Protein AF-A0A382FHH9-F1 (afdb_monomer_lite)

Radius of gyration: 30.13 Å; chains: 1; bounding box: 67×31×92 Å

Structure (mmCIF, N/CA/C/O backbone):
data_AF-A0A382FHH9-F1
#
_entry.id   AF-A0A382FHH9-F1
#
loop_
_atom_site.group_PDB
_atom_site.id
_atom_site.type_symbol
_atom_site.label_atom_id
_atom_site.label_alt_id
_atom_site.label_comp_id
_atom_site.label_asym_id
_atom_site.label_entity_id
_atom_site.label_seq_id
_atom_site.pdbx_PDB_ins_code
_atom_site.Cartn_x
_atom_site.Cartn_y
_atom_site.Cartn_z
_atom_site.occupancy
_atom_site.B_iso_or_equiv
_atom_site.auth_seq_id
_atom_site.auth_comp_id
_atom_site.auth_asym_id
_atom_site.auth_atom_id
_atom_site.pdbx_PDB_model_num
ATOM 1 N N . MET A 1 1 ? -13.512 -1.246 7.925 1.00 71.75 1 MET A N 1
ATOM 2 C CA . MET A 1 1 ? -14.767 -0.790 8.565 1.00 71.75 1 MET A CA 1
ATOM 3 C C . MET A 1 1 ? -14.644 0.679 8.970 1.00 71.75 1 MET A C 1
ATOM 5 O O . MET A 1 1 ? -13.557 1.239 8.898 1.00 71.75 1 MET A O 1
ATOM 9 N N . THR A 1 2 ? -15.745 1.353 9.300 1.00 82.38 2 THR A N 1
ATOM 10 C CA . THR A 1 2 ? -15.721 2.743 9.801 1.00 82.38 2 THR A CA 1
ATOM 11 C C . THR A 1 2 ? -15.403 2.733 11.299 1.00 82.38 2 THR A C 1
ATOM 13 O O . THR A 1 2 ? -15.916 1.869 12.003 1.00 82.38 2 THR A O 1
ATOM 16 N N . ILE A 1 3 ? -14.580 3.675 11.784 1.00 87.88 3 ILE A N 1
ATOM 17 C CA . ILE A 1 3 ? -14.291 3.812 13.224 1.00 87.88 3 ILE A CA 1
ATOM 18 C C . ILE A 1 3 ? -15.602 4.090 13.964 1.00 87.88 3 ILE A C 1
ATOM 20 O O . ILE A 1 3 ? -16.347 4.992 13.576 1.00 87.88 3 ILE A O 1
ATOM 24 N N . GLN A 1 4 ? -15.860 3.342 15.033 1.00 94.69 4 GLN A N 1
ATOM 25 C CA . GLN A 1 4 ? -17.018 3.528 15.901 1.00 94.69 4 GLN A CA 1
ATOM 26 C C . GLN A 1 4 ? -16.626 4.365 17.120 1.00 94.69 4 GLN A C 1
ATOM 28 O O . GLN A 1 4 ? -15.702 4.020 17.855 1.00 94.69 4 GLN A O 1
ATOM 33 N N . THR A 1 5 ? -17.318 5.475 17.362 1.00 95.75 5 THR A N 1
ATOM 34 C CA . THR A 1 5 ? -17.096 6.290 18.561 1.00 95.75 5 THR A CA 1
ATOM 35 C C . THR A 1 5 ? -17.854 5.713 19.756 1.00 95.75 5 THR A C 1
ATOM 37 O O . THR A 1 5 ? -19.021 5.322 19.649 1.00 95.75 5 THR A O 1
ATOM 40 N N . ILE A 1 6 ? -17.182 5.674 20.908 1.00 97.12 6 ILE A N 1
ATOM 41 C CA . ILE A 1 6 ? -17.807 5.354 22.195 1.00 97.12 6 ILE A CA 1
ATOM 42 C C . ILE A 1 6 ? -18.528 6.613 22.673 1.00 97.12 6 ILE A C 1
ATOM 44 O O . ILE A 1 6 ? -17.903 7.665 22.825 1.00 97.12 6 ILE A O 1
ATOM 48 N N . ASN A 1 7 ? -19.837 6.518 22.883 1.00 97.00 7 ASN A N 1
ATOM 49 C CA . ASN A 1 7 ? -20.624 7.596 23.460 1.00 97.00 7 ASN A CA 1
ATOM 50 C C . ASN A 1 7 ? -20.481 7.559 24.987 1.00 97.00 7 ASN A C 1
ATOM 52 O O . ASN A 1 7 ? -20.914 6.605 25.629 1.00 97.00 7 ASN A O 1
ATOM 56 N N . ILE A 1 8 ? -19.893 8.606 25.563 1.00 96.31 8 ILE A N 1
ATOM 57 C CA . ILE A 1 8 ? -19.645 8.713 27.008 1.00 96.31 8 ILE A CA 1
ATOM 58 C C . ILE A 1 8 ? -20.760 9.446 27.774 1.00 96.31 8 ILE A C 1
ATOM 60 O O . ILE A 1 8 ? -20.628 9.650 28.978 1.00 96.31 8 ILE A O 1
ATOM 64 N N . GLY A 1 9 ? -21.845 9.828 27.094 1.00 96.25 9 GLY A N 1
ATOM 65 C CA . GLY A 1 9 ? -22.916 10.650 27.658 1.00 96.25 9 GLY A CA 1
ATOM 66 C C . GLY A 1 9 ? -22.572 12.142 27.691 1.00 96.25 9 GLY A C 1
ATOM 67 O O . GLY A 1 9 ? -21.505 12.569 27.240 1.00 96.25 9 GLY A O 1
ATOM 68 N N . GLN A 1 10 ? -23.494 12.948 28.217 1.00 95.31 10 GLN A N 1
ATOM 69 C CA . GLN A 1 10 ? -23.341 14.402 28.331 1.00 95.31 10 GLN A CA 1
ATOM 70 C C . GLN A 1 10 ? -22.647 14.795 29.638 1.00 95.31 10 GLN A C 1
ATOM 72 O O . GLN A 1 10 ? -21.864 15.746 29.665 1.00 95.31 10 GLN A O 1
ATOM 77 N N . ILE A 1 11 ? -22.935 14.067 30.717 1.00 93.81 11 ILE A N 1
ATOM 78 C CA . ILE A 1 11 ? -22.303 14.199 32.032 1.00 93.81 11 ILE A CA 1
ATOM 79 C C . ILE A 1 11 ? -22.098 12.817 32.665 1.00 93.81 11 ILE A C 1
ATOM 81 O O . ILE A 1 11 ? -22.644 11.807 32.224 1.00 93.81 11 ILE A O 1
ATOM 85 N N . ALA A 1 12 ? -21.321 12.768 33.747 1.00 93.19 12 ALA A N 1
ATOM 86 C CA . ALA A 1 12 ? -21.080 11.526 34.468 1.00 93.19 12 ALA A CA 1
ATOM 87 C C . ALA A 1 12 ? -22.391 10.890 34.972 1.00 93.19 12 ALA A C 1
ATOM 89 O O . ALA A 1 12 ? -23.183 11.542 35.653 1.00 93.19 12 ALA A O 1
ATOM 90 N N . ASN A 1 13 ? -22.557 9.592 34.702 1.00 89.44 13 ASN A N 1
ATOM 91 C CA . ASN A 1 13 ? -23.658 8.749 35.184 1.00 89.44 13 ASN A CA 1
ATOM 92 C C . ASN A 1 13 ? -25.071 9.184 34.737 1.00 89.44 13 ASN A C 1
ATOM 94 O O . ASN A 1 13 ? -26.040 8.886 35.432 1.00 89.44 13 ASN A O 1
ATOM 98 N N . ASP A 1 14 ? -25.214 9.861 33.592 1.00 94.25 14 ASP A N 1
ATOM 99 C CA . ASP A 1 14 ? -26.526 10.318 33.093 1.00 94.25 14 ASP A CA 1
ATOM 100 C C . ASP A 1 14 ? -27.353 9.259 32.344 1.00 94.25 14 ASP A C 1
ATOM 102 O O . ASP A 1 14 ? -28.508 9.507 32.004 1.00 94.25 14 ASP A O 1
ATOM 106 N N . GLY A 1 15 ? -26.783 8.079 32.083 1.00 92.25 15 GLY A N 1
ATOM 107 C CA . GLY A 1 15 ? -27.463 6.980 31.391 1.00 92.25 15 GLY A CA 1
ATOM 108 C C . GLY A 1 15 ? -27.717 7.214 29.897 1.00 92.25 15 GLY A C 1
ATOM 109 O O . GLY A 1 15 ? -28.413 6.415 29.279 1.00 92.25 15 GLY A O 1
ATOM 110 N N . THR A 1 16 ? -27.167 8.283 29.312 1.00 96.56 16 THR A N 1
ATOM 111 C CA . THR A 1 16 ? -27.303 8.608 27.878 1.00 96.56 16 THR A CA 1
ATOM 112 C C . THR A 1 16 ? -26.139 8.094 27.024 1.00 96.56 16 THR A C 1
ATOM 114 O O . THR A 1 16 ? -26.193 8.164 25.794 1.00 96.56 16 THR A O 1
ATOM 117 N N . GLY A 1 17 ? -25.082 7.598 27.673 1.00 96.81 17 GLY A N 1
ATOM 118 C CA . GLY A 1 17 ? -23.939 6.951 27.034 1.00 96.81 17 GLY A CA 1
ATOM 119 C C . GLY A 1 17 ? -24.224 5.517 26.590 1.00 96.81 17 GLY A C 1
ATOM 120 O O . GLY A 1 17 ? -25.296 4.962 26.834 1.00 96.81 17 GLY A O 1
ATOM 121 N N . ASP A 1 18 ? -23.233 4.907 25.946 1.00 97.62 18 ASP A N 1
ATOM 122 C CA . ASP A 1 18 ? -23.272 3.480 25.643 1.00 97.62 18 ASP A CA 1
ATOM 123 C C . ASP A 1 18 ? -23.260 2.663 26.941 1.00 97.62 18 ASP A C 1
ATOM 125 O O . ASP A 1 18 ? -22.535 2.979 27.891 1.00 97.62 18 ASP A O 1
ATOM 129 N N . ASP A 1 19 ? -24.016 1.565 26.966 1.00 96.06 19 ASP A N 1
ATOM 130 C CA . ASP A 1 19 ? -23.804 0.564 28.003 1.00 96.06 19 ASP A CA 1
ATOM 131 C C . ASP A 1 19 ? -22.406 -0.070 27.862 1.00 96.06 19 ASP A C 1
ATOM 133 O O . ASP A 1 19 ? -21.767 -0.019 26.805 1.00 96.06 19 ASP A O 1
ATOM 137 N N . LEU A 1 20 ? -21.912 -0.677 28.948 1.00 95.69 20 LEU A N 1
ATOM 138 C CA . LEU A 1 20 ? -20.570 -1.267 28.968 1.00 95.69 20 LEU A CA 1
ATOM 139 C C . LEU A 1 20 ? -20.375 -2.300 27.852 1.00 95.69 20 LEU A C 1
ATOM 141 O O . LEU A 1 20 ? -19.289 -2.385 27.286 1.00 95.69 20 LEU A O 1
ATOM 145 N N . ARG A 1 21 ? -21.408 -3.078 27.523 1.00 97.12 21 ARG A N 1
ATOM 146 C CA . ARG A 1 21 ? -21.306 -4.122 26.506 1.00 97.12 21 ARG A CA 1
ATOM 147 C C . ARG A 1 21 ? -21.144 -3.504 25.120 1.00 97.12 21 ARG A C 1
ATOM 149 O O . ARG A 1 21 ? -20.196 -3.852 24.429 1.00 97.12 21 ARG A O 1
ATOM 156 N N . ALA A 1 22 ? -21.992 -2.546 24.757 1.00 96.06 22 ALA A N 1
ATOM 157 C CA . ALA A 1 22 ? -21.911 -1.824 23.493 1.00 96.06 22 ALA A CA 1
ATOM 158 C C . ALA A 1 22 ? -20.585 -1.060 23.356 1.00 96.06 22 ALA A C 1
ATOM 160 O O . ALA A 1 22 ? -19.964 -1.082 22.295 1.00 96.06 22 ALA A O 1
ATOM 161 N N . ALA A 1 23 ? -20.115 -0.422 24.431 1.00 97.25 23 ALA A N 1
ATOM 162 C CA . ALA A 1 23 ? -18.832 0.272 24.437 1.00 97.25 23 ALA A CA 1
ATOM 163 C C . ALA A 1 23 ? -17.659 -0.688 24.168 1.00 97.25 23 ALA A C 1
ATOM 165 O O . ALA A 1 23 ? -16.805 -0.391 23.332 1.00 97.25 23 ALA A O 1
ATOM 166 N N . PHE A 1 24 ? -17.617 -1.850 24.830 1.00 97.81 24 PHE A N 1
ATOM 167 C CA . PHE A 1 24 ? -16.549 -2.830 24.610 1.00 97.81 24 PHE A CA 1
ATOM 168 C C . PHE A 1 24 ? -16.677 -3.582 23.278 1.00 97.81 24 PHE A C 1
ATOM 170 O O . PHE A 1 24 ? -15.649 -3.897 22.678 1.00 97.81 24 PHE A O 1
ATOM 177 N N . ASP A 1 25 ? -17.891 -3.790 22.764 1.00 97.44 25 ASP A N 1
ATOM 178 C CA . ASP A 1 25 ? -18.103 -4.299 21.405 1.00 97.44 25 ASP A CA 1
ATOM 179 C C . ASP A 1 25 ? -17.511 -3.318 20.374 1.00 97.44 25 ASP A C 1
ATOM 181 O O . ASP A 1 25 ? -16.706 -3.721 19.536 1.00 97.44 25 ASP A O 1
ATOM 185 N N . LYS A 1 26 ? -17.760 -2.005 20.516 1.00 97.44 26 LYS A N 1
ATOM 186 C CA . LYS A 1 26 ? -17.131 -0.959 19.682 1.00 97.44 26 LYS A CA 1
ATOM 187 C C . LYS A 1 26 ? -15.607 -0.937 19.801 1.00 97.44 26 LYS A C 1
ATOM 189 O O . LYS A 1 26 ? -14.916 -0.717 18.808 1.00 97.44 26 LYS A O 1
ATOM 194 N N . VAL A 1 27 ? -15.065 -1.135 21.004 1.00 96.31 27 VAL A N 1
ATOM 195 C CA . VAL A 1 27 ? -13.612 -1.228 21.227 1.00 96.31 27 VAL A CA 1
ATOM 196 C C . VAL A 1 27 ? -13.027 -2.410 20.459 1.00 96.31 27 VAL A C 1
ATOM 198 O O . VAL A 1 27 ? -12.047 -2.232 19.734 1.00 96.31 27 VAL A O 1
ATOM 201 N N . ASN A 1 28 ? -13.633 -3.592 20.580 1.00 95.75 28 ASN A N 1
ATOM 202 C CA . ASN A 1 28 ? -13.196 -4.785 19.861 1.00 95.75 28 ASN A CA 1
ATOM 203 C C . ASN A 1 28 ? -13.283 -4.574 18.349 1.00 95.75 28 ASN A C 1
ATOM 205 O O . ASN A 1 28 ? -12.300 -4.817 17.651 1.00 95.75 28 ASN A O 1
ATOM 209 N N . ASP A 1 29 ? -14.401 -4.040 17.859 1.00 95.19 29 ASP A N 1
ATOM 210 C CA . ASP A 1 29 ? -14.592 -3.728 16.444 1.00 95.19 29 ASP A CA 1
ATOM 211 C C . ASP A 1 29 ? -13.545 -2.736 15.934 1.00 95.19 29 ASP A C 1
ATOM 213 O O . ASP A 1 29 ? -13.002 -2.925 14.850 1.00 95.19 29 ASP A O 1
ATOM 217 N N . ASN A 1 30 ? -13.204 -1.706 16.712 1.00 94.31 30 ASN A N 1
ATOM 218 C CA . ASN A 1 30 ? -12.161 -0.748 16.350 1.00 94.31 30 ASN A CA 1
ATOM 219 C C . ASN A 1 30 ? -10.764 -1.377 16.338 1.00 94.31 30 ASN A C 1
ATOM 221 O O . ASN A 1 30 ? -9.963 -1.032 15.474 1.00 94.31 30 ASN A O 1
ATOM 225 N N . PHE A 1 31 ? -10.442 -2.280 17.268 1.00 92.56 31 PHE A N 1
ATOM 226 C CA . PHE A 1 31 ? -9.155 -2.983 17.263 1.00 92.56 31 PHE A CA 1
ATOM 227 C C . PHE A 1 31 ? -9.061 -4.008 16.132 1.00 92.56 31 PHE A C 1
ATOM 229 O O . PHE A 1 31 ? -8.003 -4.136 15.516 1.00 92.56 31 PHE A O 1
ATOM 236 N N . VAL A 1 32 ? -10.161 -4.690 15.811 1.00 90.56 32 VAL A N 1
ATOM 237 C CA . VAL A 1 32 ? -10.268 -5.538 14.619 1.00 90.56 32 VAL A CA 1
ATOM 238 C C . VAL A 1 32 ? -10.114 -4.681 13.367 1.00 90.56 32 VAL A C 1
ATOM 240 O O . VAL A 1 32 ? -9.302 -5.004 12.505 1.00 90.56 32 VAL A O 1
ATOM 243 N N . ASP A 1 33 ? -10.816 -3.552 13.284 1.00 88.12 33 ASP A N 1
ATOM 244 C CA . ASP A 1 33 ? -10.696 -2.611 12.176 1.00 88.12 33 ASP A CA 1
ATOM 245 C C . ASP A 1 33 ? -9.260 -2.104 12.046 1.00 88.12 33 ASP A C 1
ATOM 247 O O . ASP A 1 33 ? -8.700 -2.181 10.964 1.00 88.12 33 ASP A O 1
ATOM 251 N N . LEU A 1 34 ? -8.607 -1.697 13.136 1.00 85.81 34 LEU A N 1
ATOM 252 C CA . LEU A 1 34 ? -7.201 -1.295 13.145 1.00 85.81 34 LEU A CA 1
ATOM 253 C C . LEU A 1 34 ? -6.296 -2.415 12.619 1.00 85.81 34 LEU A C 1
ATOM 255 O O . LEU A 1 34 ? -5.512 -2.185 11.702 1.00 85.81 34 LEU A O 1
ATOM 259 N N . ASN A 1 35 ? -6.449 -3.635 13.134 1.00 82.44 35 ASN A N 1
ATOM 260 C CA . ASN A 1 35 ? -5.693 -4.803 12.686 1.00 82.44 35 ASN A CA 1
ATOM 261 C C . ASN A 1 35 ? -5.9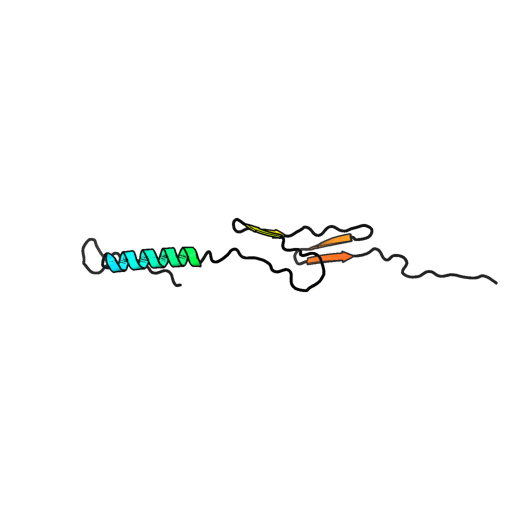28 -5.114 11.195 1.00 82.44 35 ASN A C 1
ATOM 263 O O . ASN A 1 35 ? -5.008 -5.519 10.494 1.00 82.44 35 ASN A O 1
ATOM 267 N N . THR A 1 36 ? -7.140 -4.880 10.686 1.00 78.25 36 THR A N 1
ATOM 268 C CA . THR A 1 36 ? -7.487 -5.068 9.265 1.00 78.25 36 THR A CA 1
ATOM 269 C C . THR A 1 36 ? -7.181 -3.864 8.372 1.00 78.25 36 THR A C 1
ATOM 271 O O . THR A 1 36 ? -7.112 -4.041 7.163 1.00 78.25 36 THR A O 1
ATOM 274 N N . ARG A 1 37 ? -7.011 -2.653 8.924 1.00 73.25 37 ARG A N 1
ATOM 275 C CA . ARG A 1 37 ? -6.559 -1.416 8.249 1.00 73.25 37 ARG A CA 1
ATOM 276 C C . ARG A 1 37 ? -5.047 -1.321 8.138 1.00 73.25 37 ARG A C 1
ATOM 278 O O . ARG A 1 37 ? -4.545 -0.596 7.282 1.00 73.25 37 ARG A O 1
ATOM 285 N N . PHE A 1 38 ? -4.348 -2.136 8.909 1.00 63.31 38 PHE A N 1
ATOM 286 C CA . PHE A 1 38 ? -3.054 -2.665 8.522 1.00 63.31 38 PHE A CA 1
ATOM 287 C C . PHE A 1 38 ? -3.227 -4.007 7.785 1.00 63.31 38 PHE A C 1
ATOM 289 O O . PHE A 1 38 ? -2.610 -4.990 8.201 1.00 63.31 38 PHE A O 1
ATOM 296 N N . PRO A 1 39 ? -4.063 -4.122 6.724 1.00 56.59 39 PRO A N 1
ATOM 297 C CA . PRO A 1 39 ? -4.127 -5.381 6.016 1.00 56.59 39 PRO A CA 1
ATOM 298 C C . PRO A 1 39 ? -2.762 -5.570 5.368 1.00 56.59 39 PRO A C 1
ATOM 300 O O . PRO A 1 39 ? -2.215 -4.631 4.794 1.00 56.59 39 PRO A O 1
ATOM 303 N N . ASN A 1 40 ? -2.229 -6.782 5.491 1.00 59.56 40 ASN A N 1
ATOM 304 C CA . ASN A 1 40 ? -1.356 -7.428 4.520 1.00 59.56 40 ASN A CA 1
ATOM 305 C C . ASN A 1 40 ? -0.411 -6.458 3.812 1.00 59.56 40 ASN A C 1
ATOM 307 O O . ASN A 1 40 ? -0.798 -5.859 2.811 1.00 59.56 40 ASN A O 1
ATOM 311 N N . ALA A 1 41 ? 0.798 -6.321 4.370 1.00 64.62 41 ALA A N 1
ATOM 312 C CA . ALA A 1 41 ? 1.953 -5.652 3.779 1.00 64.62 41 ALA A CA 1
ATOM 313 C C . ALA A 1 41 ? 1.740 -5.359 2.289 1.00 64.62 41 ALA A C 1
ATOM 315 O O . ALA A 1 41 ? 1.663 -6.302 1.496 1.00 64.62 41 ALA A O 1
ATOM 316 N N . ALA A 1 42 ? 1.604 -4.075 1.922 1.00 74.06 42 ALA A N 1
ATOM 317 C CA . ALA A 1 42 ? 1.653 -3.685 0.518 1.00 74.06 42 ALA A CA 1
ATOM 318 C C . ALA A 1 42 ? 2.817 -4.461 -0.107 1.00 74.06 42 ALA A C 1
ATOM 320 O O . ALA A 1 42 ? 3.918 -4.438 0.432 1.00 74.06 42 ALA A O 1
ATOM 321 N N . THR A 1 43 ? 2.547 -5.255 -1.134 1.00 87.19 43 THR A N 1
ATOM 322 C CA . THR A 1 43 ? 3.527 -6.168 -1.725 1.00 87.19 43 THR A CA 1
ATOM 323 C C . THR A 1 43 ? 3.536 -5.973 -3.230 1.00 87.19 43 THR A C 1
ATOM 325 O O . THR A 1 43 ? 2.587 -5.429 -3.798 1.00 87.19 43 THR A O 1
ATOM 328 N N . GLY A 1 44 ? 4.629 -6.369 -3.871 1.00 88.06 44 GLY A N 1
ATOM 329 C CA . GLY A 1 44 ? 4.759 -6.365 -5.320 1.00 88.06 44 GLY A CA 1
ATOM 330 C C . GLY A 1 44 ? 4.624 -7.771 -5.891 1.00 88.06 44 GLY A C 1
ATOM 331 O O . GLY A 1 44 ? 4.944 -8.761 -5.235 1.00 88.06 44 GLY A O 1
ATOM 332 N N . GLU A 1 45 ? 4.189 -7.852 -7.142 1.00 92.38 45 GLU A N 1
ATOM 333 C CA . GLU A 1 45 ? 4.218 -9.074 -7.940 1.00 92.38 45 GLU A CA 1
ATOM 334 C C . GLU A 1 45 ? 5.094 -8.835 -9.171 1.00 92.38 45 GLU A C 1
ATOM 336 O O . GLU A 1 45 ? 4.962 -7.821 -9.859 1.00 92.38 45 GLU A O 1
ATOM 341 N N . ASN A 1 46 ? 6.011 -9.762 -9.447 1.00 93.56 46 ASN A N 1
ATOM 342 C CA . ASN A 1 46 ? 6.791 -9.751 -10.680 1.00 93.56 46 ASN A CA 1
ATOM 343 C C . ASN A 1 46 ? 6.042 -10.603 -11.714 1.00 93.56 46 ASN A C 1
ATOM 345 O O . ASN A 1 46 ? 6.153 -11.826 -11.703 1.00 93.56 46 ASN A O 1
ATOM 349 N N . LEU A 1 47 ? 5.239 -9.954 -12.558 1.00 93.06 47 LEU A N 1
ATOM 350 C CA . LEU A 1 47 ? 4.386 -10.617 -13.546 1.00 93.06 47 LEU A CA 1
ATOM 351 C C . LEU A 1 47 ? 5.179 -11.151 -14.749 1.00 93.06 47 LEU A C 1
ATOM 353 O O . LEU A 1 47 ? 6.161 -10.551 -15.185 1.00 93.06 47 LEU A O 1
ATOM 357 N N . GLY A 1 48 ? 4.672 -12.233 -15.344 1.00 93.31 48 GLY A N 1
ATOM 358 C CA . GLY A 1 48 ? 5.226 -12.858 -16.546 1.00 93.31 48 GLY A CA 1
ATOM 359 C C . GLY A 1 48 ? 6.164 -14.042 -16.258 1.00 93.31 48 GLY A C 1
ATOM 360 O O . GLY A 1 48 ? 6.664 -14.189 -15.146 1.00 93.31 48 GLY A O 1
ATOM 361 N N . PRO A 1 49 ? 6.397 -14.925 -17.248 1.00 90.38 49 PRO A N 1
ATOM 362 C CA . PRO A 1 49 ? 7.107 -16.186 -17.019 1.00 90.38 49 PRO A CA 1
ATOM 363 C C . PRO A 1 49 ? 8.639 -16.091 -17.129 1.00 90.38 49 PRO A C 1
ATOM 365 O O . PRO A 1 49 ? 9.329 -17.057 -16.812 1.00 90.38 49 PRO A O 1
ATOM 368 N N . THR A 1 50 ? 9.190 -14.975 -17.618 1.00 91.69 50 THR A N 1
ATOM 369 C CA . THR A 1 50 ? 10.620 -14.841 -17.952 1.00 91.69 50 THR A CA 1
ATOM 370 C C . THR A 1 50 ? 11.210 -13.526 -17.455 1.00 91.69 50 THR A C 1
ATOM 372 O O . THR A 1 50 ? 10.562 -12.488 -17.555 1.00 91.69 50 THR A O 1
ATOM 375 N N . GLY A 1 51 ? 12.476 -13.556 -17.029 1.00 88.12 51 GLY A N 1
ATOM 376 C CA . GLY A 1 51 ? 13.216 -12.389 -16.537 1.00 88.12 51 GLY A CA 1
ATOM 377 C C . GLY A 1 51 ? 13.391 -12.384 -15.016 1.00 88.12 51 GLY A C 1
ATOM 378 O O . GLY A 1 51 ? 12.757 -13.149 -14.292 1.00 88.12 51 GLY A O 1
ATOM 379 N N . GLY A 1 52 ? 14.300 -11.541 -14.522 1.00 90.00 52 GLY A N 1
ATOM 380 C CA . GLY A 1 52 ? 14.505 -11.345 -13.086 1.00 90.00 52 GLY A CA 1
ATOM 381 C C . GLY A 1 52 ? 13.542 -10.299 -12.525 1.00 90.00 52 GLY A C 1
ATOM 382 O O . GLY A 1 52 ? 13.435 -9.207 -13.071 1.00 90.00 52 GLY A O 1
ATOM 383 N N . GLY A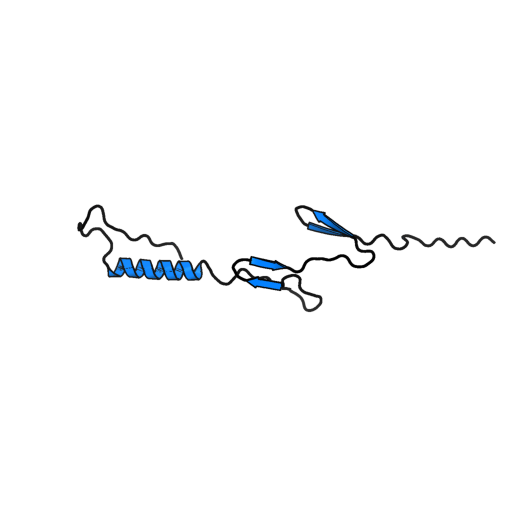 1 53 ? 12.875 -10.608 -11.412 1.00 92.81 53 GLY A N 1
ATOM 384 C CA . GLY A 1 53 ? 11.993 -9.659 -10.728 1.00 92.81 53 GLY A CA 1
ATOM 385 C C . GLY A 1 53 ? 12.736 -8.485 -10.077 1.00 92.81 53 GLY A C 1
ATOM 386 O O . GLY A 1 53 ? 13.868 -8.661 -9.611 1.00 92.81 53 GLY A O 1
ATOM 387 N N . ILE A 1 54 ? 12.084 -7.320 -10.012 1.00 95.25 54 ILE A N 1
ATOM 388 C CA . ILE A 1 54 ? 12.585 -6.093 -9.363 1.00 95.25 54 ILE A CA 1
ATOM 389 C C . ILE A 1 54 ? 12.072 -5.974 -7.929 1.00 95.25 54 ILE A C 1
ATOM 391 O O . ILE A 1 54 ? 12.829 -5.559 -7.051 1.00 95.25 54 ILE A O 1
ATOM 395 N N . PHE A 1 55 ? 10.822 -6.363 -7.666 1.00 95.50 55 PHE A N 1
ATOM 396 C CA . PHE A 1 55 ? 10.328 -6.464 -6.296 1.00 95.50 55 PHE A CA 1
ATOM 397 C C . PHE A 1 55 ? 11.067 -7.586 -5.561 1.00 95.50 55 PHE A C 1
ATOM 399 O O . PHE A 1 55 ? 11.222 -8.682 -6.109 1.00 95.50 55 PHE A O 1
ATOM 406 N N . GLU A 1 56 ? 11.530 -7.294 -4.346 1.00 94.88 56 GLU A N 1
ATOM 407 C CA . GLU A 1 56 ? 12.289 -8.228 -3.513 1.00 94.88 56 GLU A CA 1
ATOM 408 C C . GLU A 1 56 ? 11.515 -8.609 -2.249 1.00 94.88 56 GLU A C 1
ATOM 410 O O . GLU A 1 56 ? 11.271 -9.793 -2.033 1.00 94.88 56 GLU A O 1
ATOM 415 N N . SER A 1 57 ? 11.081 -7.633 -1.447 1.00 92.69 57 SER A N 1
ATOM 416 C CA . SER A 1 57 ? 10.333 -7.909 -0.219 1.00 92.69 57 SER A CA 1
ATOM 417 C C . SER A 1 57 ? 9.447 -6.748 0.221 1.00 92.69 57 SER A C 1
ATOM 419 O O . SER A 1 57 ? 9.650 -5.589 -0.147 1.00 92.69 57 SER A O 1
ATOM 421 N N . ALA A 1 58 ? 8.468 -7.080 1.060 1.00 91.19 58 ALA A N 1
ATOM 422 C CA . ALA A 1 58 ? 7.661 -6.132 1.809 1.00 91.19 58 ALA A CA 1
ATOM 423 C C . ALA A 1 58 ? 7.748 -6.485 3.297 1.00 91.19 58 ALA A C 1
ATOM 425 O O . ALA A 1 58 ? 7.112 -7.428 3.763 1.00 91.19 58 ALA A O 1
ATOM 426 N N . THR A 1 59 ? 8.578 -5.758 4.044 1.00 86.50 59 THR A N 1
ATOM 427 C CA . THR A 1 59 ? 8.807 -6.003 5.479 1.00 86.50 59 THR A CA 1
ATOM 428 C C . THR A 1 59 ? 8.739 -4.691 6.248 1.00 86.50 59 THR A C 1
ATOM 430 O O . THR A 1 59 ? 9.182 -3.661 5.751 1.00 86.50 59 THR A O 1
ATOM 433 N N . ASN A 1 60 ? 8.167 -4.699 7.458 1.00 82.44 60 ASN A N 1
ATOM 434 C CA . ASN A 1 60 ? 8.082 -3.517 8.334 1.00 82.44 60 ASN A CA 1
ATOM 435 C C . ASN A 1 60 ? 7.547 -2.250 7.632 1.00 82.44 60 ASN A C 1
ATOM 437 O O . ASN A 1 60 ? 8.128 -1.174 7.759 1.00 82.44 60 ASN A O 1
ATOM 441 N N . SER A 1 61 ? 6.473 -2.384 6.847 1.00 80.00 61 SER A N 1
ATOM 442 C CA . SER A 1 61 ? 5.882 -1.280 6.068 1.00 80.00 61 SER A CA 1
ATOM 443 C C . SER A 1 61 ? 6.832 -0.629 5.050 1.00 80.00 61 SER A C 1
ATOM 445 O O . SER A 1 61 ? 6.604 0.499 4.615 1.00 80.00 61 SER A O 1
ATOM 447 N N . LYS A 1 62 ? 7.890 -1.335 4.642 1.00 86.06 62 LYS A N 1
ATOM 448 C CA . LYS A 1 62 ? 8.8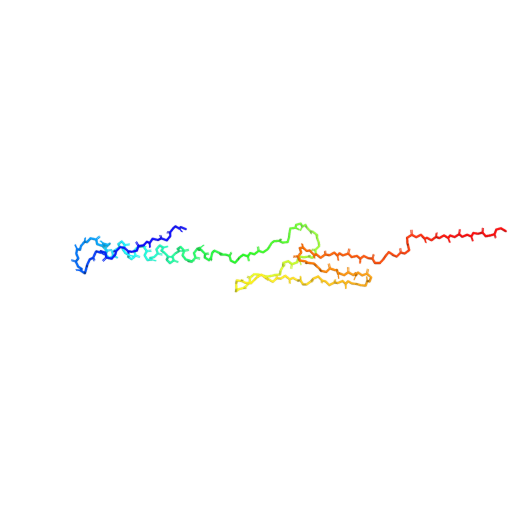37 -0.915 3.612 1.00 86.06 62 LYS A CA 1
ATOM 449 C C . LYS A 1 62 ? 8.782 -1.873 2.430 1.00 86.06 62 LYS A C 1
ATOM 451 O O . LYS A 1 62 ? 8.917 -3.084 2.595 1.00 86.06 62 LYS A O 1
ATOM 456 N N . LEU A 1 63 ? 8.663 -1.302 1.235 1.00 92.06 63 LEU A N 1
ATOM 457 C CA . LEU A 1 63 ? 8.896 -2.013 -0.016 1.00 92.06 63 LEU A CA 1
ATOM 458 C C . LEU A 1 63 ? 10.384 -1.955 -0.352 1.00 92.06 63 LEU A C 1
ATOM 460 O O . LEU A 1 63 ? 10.974 -0.872 -0.415 1.00 92.06 63 LEU A O 1
ATOM 464 N N . SER A 1 64 ? 10.982 -3.116 -0.573 1.00 93.69 64 SER A N 1
ATOM 465 C CA . SER A 1 64 ? 12.354 -3.246 -1.045 1.00 93.69 64 SER A CA 1
ATOM 466 C C . SER A 1 64 ? 12.339 -3.689 -2.501 1.00 93.69 64 SER A C 1
ATOM 468 O O . SER A 1 64 ? 11.726 -4.694 -2.868 1.00 93.69 64 SER A O 1
ATOM 470 N N . PHE A 1 65 ? 13.044 -2.927 -3.331 1.00 95.75 65 PHE A N 1
ATOM 471 C CA . PHE A 1 65 ? 13.252 -3.222 -4.739 1.00 95.75 65 PHE A CA 1
ATOM 472 C C . PHE A 1 65 ? 14.742 -3.396 -4.994 1.00 95.75 65 PHE A C 1
ATOM 474 O O . PHE A 1 65 ? 15.579 -2.724 -4.380 1.00 95.75 65 PHE A O 1
ATOM 481 N N . LYS A 1 66 ? 15.083 -4.283 -5.923 1.00 95.50 66 LYS A N 1
ATOM 482 C CA . LYS A 1 66 ? 16.446 -4.374 -6.437 1.00 95.50 66 LYS A CA 1
ATOM 483 C C . LYS A 1 66 ? 16.800 -3.065 -7.130 1.00 95.50 66 LYS A C 1
ATOM 485 O O . LYS A 1 66 ? 15.978 -2.477 -7.832 1.00 95.50 66 LYS A O 1
ATOM 490 N N . LYS A 1 67 ? 18.048 -2.634 -6.968 1.00 93.38 67 LYS A N 1
ATOM 491 C CA . LYS A 1 67 ? 18.586 -1.555 -7.793 1.00 93.38 67 LYS A CA 1
ATOM 492 C C . LYS A 1 67 ? 18.727 -2.040 -9.230 1.00 93.38 67 LYS A C 1
ATOM 494 O O . LYS A 1 67 ? 19.092 -3.191 -9.464 1.00 93.38 67 LYS A O 1
ATOM 499 N N . ILE A 1 68 ? 18.493 -1.139 -10.173 1.00 92.19 68 ILE A N 1
ATOM 500 C CA . ILE A 1 68 ? 18.873 -1.351 -11.566 1.00 92.19 68 ILE A CA 1
ATOM 501 C C . ILE A 1 68 ? 20.329 -0.911 -11.689 1.00 92.19 68 ILE A C 1
ATOM 503 O O . ILE A 1 68 ? 20.683 0.189 -11.274 1.00 92.19 68 ILE A O 1
ATOM 507 N N . ILE A 1 69 ? 21.181 -1.792 -12.205 1.00 91.19 69 ILE A N 1
ATOM 508 C CA . ILE A 1 69 ? 22.607 -1.526 -12.399 1.00 91.19 69 ILE A CA 1
ATOM 509 C C . ILE A 1 69 ? 22.898 -1.717 -13.883 1.00 91.19 69 ILE A C 1
ATOM 511 O O . ILE A 1 69 ? 22.555 -2.752 -14.454 1.00 91.19 69 ILE A O 1
ATOM 515 N N . GLY A 1 70 ? 23.494 -0.701 -14.508 1.00 90.12 70 GLY A N 1
ATOM 516 C CA . GLY A 1 70 ? 23.943 -0.787 -15.891 1.00 90.12 70 GLY A CA 1
ATOM 517 C C . GLY A 1 70 ? 25.127 -1.743 -15.986 1.00 90.12 70 GLY A C 1
ATOM 518 O O . GLY A 1 70 ? 26.088 -1.603 -15.232 1.00 90.12 70 GLY A O 1
ATOM 519 N N . GLY A 1 71 ? 25.038 -2.724 -16.882 1.00 88.38 71 GLY A N 1
ATOM 520 C CA . GLY A 1 71 ? 26.191 -3.531 -17.276 1.00 88.38 71 GLY A CA 1
ATOM 521 C C . GLY A 1 71 ? 27.115 -2.771 -18.231 1.00 88.38 71 GLY A C 1
ATOM 522 O O . GLY A 1 71 ? 26.947 -1.573 -18.470 1.00 88.38 71 GLY A O 1
ATOM 523 N N . ASP A 1 72 ? 28.070 -3.484 -18.823 1.00 88.50 72 ASP A N 1
ATOM 524 C CA . ASP A 1 72 ? 28.976 -2.909 -19.818 1.00 88.50 72 ASP A CA 1
ATOM 525 C C . ASP A 1 72 ? 28.199 -2.270 -20.976 1.00 88.50 72 ASP A C 1
ATOM 527 O O . ASP A 1 72 ? 27.269 -2.863 -21.524 1.00 88.50 72 ASP A O 1
ATOM 531 N N . ASN A 1 73 ? 28.598 -1.056 -21.369 1.00 87.50 73 ASN A N 1
ATOM 532 C CA . ASN A 1 73 ? 27.940 -0.274 -22.423 1.00 87.50 73 ASN A CA 1
ATOM 533 C C . ASN A 1 73 ? 26.441 -0.017 -22.174 1.00 87.50 73 ASN A C 1
ATOM 535 O O . ASN A 1 73 ? 25.685 0.173 -23.122 1.00 87.50 73 ASN A O 1
ATOM 539 N N . ILE A 1 74 ? 25.996 0.024 -20.916 1.00 91.25 74 ILE A N 1
ATOM 540 C CA . ILE A 1 74 ? 24.662 0.499 -20.540 1.00 91.25 74 ILE A CA 1
ATOM 541 C C . ILE A 1 74 ? 24.813 1.721 -19.643 1.00 91.25 74 ILE A C 1
ATOM 543 O O . ILE A 1 74 ? 25.407 1.659 -18.572 1.00 91.25 74 ILE A O 1
ATOM 547 N N . THR A 1 75 ? 24.242 2.844 -20.068 1.00 90.56 75 THR A N 1
ATOM 548 C CA . THR A 1 75 ? 24.113 4.051 -19.247 1.00 90.56 75 THR A CA 1
ATOM 549 C C . THR A 1 75 ? 22.698 4.144 -18.693 1.00 90.56 75 THR A C 1
ATOM 551 O O . THR A 1 75 ? 21.728 4.063 -19.448 1.00 90.56 75 THR A O 1
ATOM 554 N N . LEU A 1 76 ? 22.591 4.329 -17.376 1.00 93.19 76 LEU A N 1
ATOM 555 C CA . LEU A 1 76 ? 21.339 4.621 -16.682 1.00 93.19 76 LEU A CA 1
ATOM 556 C C . LEU A 1 76 ? 21.252 6.122 -16.409 1.00 93.19 76 LEU A C 1
ATOM 558 O O . LEU A 1 76 ? 22.159 6.688 -15.799 1.00 93.19 76 LEU A O 1
ATOM 562 N N . VAL A 1 77 ? 20.163 6.756 -16.839 1.00 93.06 77 VAL A N 1
ATOM 563 C CA . VAL A 1 77 ? 19.875 8.167 -16.544 1.00 93.06 77 VAL A CA 1
ATOM 564 C C . VAL A 1 77 ? 18.585 8.242 -15.739 1.00 93.06 77 VAL A C 1
ATOM 566 O O . VAL A 1 77 ? 17.506 7.959 -16.260 1.00 93.06 77 VAL A O 1
ATOM 569 N N . GLU A 1 78 ? 18.700 8.595 -14.461 1.00 94.44 78 GLU A N 1
ATOM 570 C CA . GLU A 1 78 ? 17.561 8.730 -13.549 1.00 94.44 78 GLU A CA 1
ATOM 571 C C . GLU A 1 78 ? 16.906 10.114 -13.669 1.00 94.44 78 GLU A C 1
ATOM 573 O O . GLU A 1 78 ? 17.566 11.131 -13.891 1.00 94.44 78 GLU A O 1
ATOM 578 N N . SER A 1 79 ? 15.588 10.151 -13.500 1.00 93.12 79 SER A N 1
ATOM 579 C CA . SER A 1 79 ? 14.768 11.362 -13.444 1.00 93.12 79 SER A CA 1
ATOM 580 C C . SER A 1 79 ? 13.683 11.210 -12.373 1.00 93.12 79 SER A C 1
ATOM 582 O O . SER A 1 79 ? 13.533 10.145 -11.778 1.00 93.12 79 SER A O 1
ATOM 584 N N . LEU A 1 80 ? 12.885 12.256 -12.142 1.00 92.12 80 LEU A N 1
ATOM 585 C CA . LEU A 1 80 ? 11.803 12.225 -11.148 1.00 92.12 80 LEU A CA 1
ATOM 586 C C . LEU A 1 80 ? 10.733 11.157 -11.424 1.00 92.12 80 LEU A C 1
ATOM 588 O O . LEU A 1 80 ? 10.077 10.705 -10.491 1.00 92.12 80 LEU A O 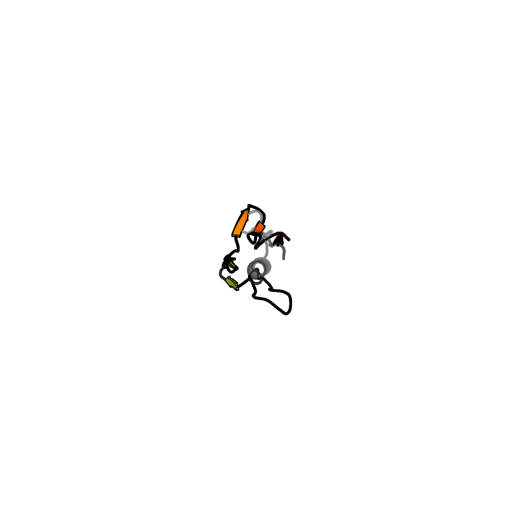1
ATOM 592 N N . THR A 1 81 ? 10.526 10.780 -12.687 1.00 94.00 81 THR A N 1
ATOM 593 C CA . THR A 1 81 ? 9.418 9.902 -13.098 1.00 94.00 81 THR A CA 1
ATOM 594 C C . THR A 1 81 ? 9.872 8.618 -13.785 1.00 94.00 81 THR A C 1
ATOM 596 O O . THR A 1 81 ? 9.028 7.810 -14.167 1.00 94.00 81 THR A O 1
ATOM 599 N N . GLY A 1 82 ? 11.179 8.39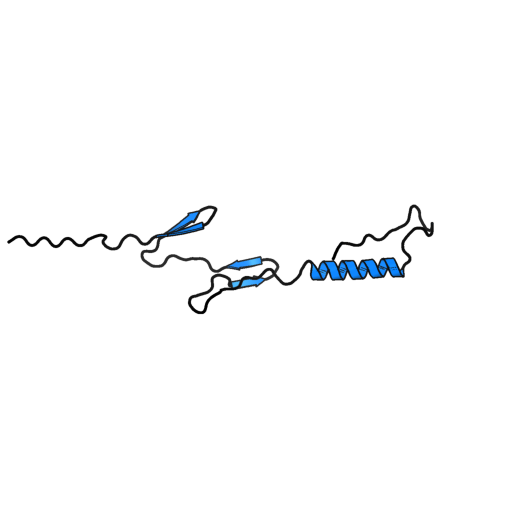1 -13.940 1.00 91.25 82 GLY A N 1
ATOM 600 C CA . GLY A 1 82 ? 11.674 7.183 -14.594 1.00 91.25 82 GLY A CA 1
ATOM 601 C C . GLY A 1 82 ? 13.190 7.086 -14.704 1.00 91.25 82 GLY A C 1
ATOM 602 O O . GLY A 1 82 ? 13.922 8.006 -14.340 1.00 91.25 82 GLY A O 1
ATOM 603 N N . ILE A 1 83 ? 13.639 5.953 -15.243 1.00 93.00 83 ILE A N 1
ATOM 604 C CA . ILE A 1 83 ? 15.040 5.644 -15.530 1.00 93.00 83 ILE A CA 1
ATOM 605 C C . ILE A 1 83 ? 15.138 5.309 -17.019 1.00 93.00 83 ILE A C 1
ATOM 607 O O . ILE A 1 83 ? 14.475 4.384 -17.489 1.00 93.00 83 ILE A O 1
ATOM 611 N N . THR A 1 84 ? 15.961 6.047 -17.759 1.00 92.75 84 THR A N 1
ATOM 612 C CA . THR A 1 84 ? 16.243 5.773 -19.173 1.00 92.75 84 THR A CA 1
ATOM 613 C C . THR A 1 84 ? 17.464 4.868 -19.286 1.00 92.75 84 THR A C 1
ATOM 615 O O . THR A 1 84 ? 18.509 5.158 -18.701 1.00 92.75 84 THR A O 1
ATOM 618 N N . LEU A 1 85 ? 17.333 3.781 -20.052 1.00 92.50 85 LEU A N 1
ATOM 619 C CA . LEU A 1 85 ? 18.415 2.852 -20.376 1.00 92.50 85 LEU A CA 1
ATOM 620 C C . LEU A 1 85 ? 18.915 3.157 -21.787 1.00 92.50 85 LEU A C 1
ATOM 622 O O . LEU A 1 85 ? 18.166 3.005 -22.752 1.00 92.50 85 LEU A O 1
ATOM 626 N N . SER A 1 86 ? 20.181 3.543 -21.903 1.00 88.94 86 SER A N 1
ATOM 627 C CA . SER A 1 86 ? 20.817 3.832 -23.188 1.00 88.94 86 SER A CA 1
ATOM 628 C C . SER A 1 86 ? 22.017 2.922 -23.401 1.00 88.94 86 SER A C 1
ATOM 630 O O . SER A 1 86 ? 22.911 2.857 -22.559 1.00 88.94 86 SER A O 1
ATOM 632 N N . THR A 1 87 ? 22.079 2.264 -24.552 1.00 83.94 87 THR A N 1
ATOM 633 C CA . THR A 1 87 ? 23.324 1.693 -25.073 1.00 83.94 87 THR A CA 1
ATOM 634 C C . THR A 1 87 ? 24.026 2.774 -25.896 1.00 83.94 87 THR A C 1
ATOM 636 O O . THR A 1 87 ? 23.380 3.318 -26.799 1.00 83.94 87 THR A O 1
ATOM 639 N N . PRO A 1 88 ? 25.313 3.101 -25.667 1.00 74.44 88 PRO A N 1
ATOM 640 C CA . PRO A 1 88 ? 26.099 3.801 -26.671 1.00 74.44 88 PRO A CA 1
ATOM 641 C C . PRO A 1 88 ? 25.986 2.995 -27.960 1.00 74.44 88 PRO A C 1
ATOM 643 O O . PRO A 1 88 ? 26.178 1.779 -27.944 1.00 74.44 88 PRO A O 1
ATOM 646 N N . SER A 1 89 ? 25.606 3.637 -29.056 1.00 73.19 89 SER A N 1
ATOM 647 C CA . SER A 1 89 ? 25.420 2.956 -30.328 1.00 73.19 89 SER A CA 1
ATOM 648 C C . SER A 1 89 ? 26.728 2.276 -30.732 1.00 73.19 89 SER A C 1
ATOM 650 O O . SER A 1 89 ? 27.694 2.932 -31.124 1.00 73.19 89 SER A O 1
ATOM 652 N N . SER A 1 90 ? 26.785 0.950 -30.623 1.00 66.94 90 SER A N 1
ATOM 653 C CA . SER A 1 90 ? 27.877 0.169 -31.184 1.00 66.94 90 SER A CA 1
ATOM 654 C C . SER A 1 90 ? 27.737 0.236 -32.705 1.00 66.94 90 SER A C 1
ATOM 656 O O . SER A 1 90 ? 26.885 -0.447 -33.260 1.00 66.94 90 SER A O 1
ATOM 658 N N . LEU A 1 91 ? 28.520 1.106 -33.357 1.00 70.00 91 LEU A N 1
ATOM 659 C CA . LEU A 1 91 ? 28.560 1.316 -34.814 1.00 70.00 91 LEU A CA 1
ATOM 660 C C . LEU A 1 91 ? 27.175 1.481 -35.475 1.00 70.00 91 LEU A C 1
ATOM 662 O O . LEU A 1 91 ? 26.590 0.527 -35.975 1.00 70.00 91 LEU A O 1
ATOM 666 N N . ASN A 1 92 ? 26.700 2.724 -35.608 1.00 70.75 92 ASN A N 1
ATOM 667 C CA . ASN A 1 92 ? 25.522 3.014 -36.444 1.00 70.75 92 ASN A CA 1
ATOM 668 C C . ASN A 1 92 ? 25.712 2.591 -37.915 1.00 70.75 92 ASN A C 1
ATOM 670 O O . ASN A 1 92 ? 24.728 2.319 -38.599 1.00 70.75 92 ASN A O 1
ATOM 674 N N . GLN A 1 93 ? 26.956 2.565 -38.415 1.00 80.12 93 GLN A N 1
ATOM 675 C CA . GLN A 1 93 ? 27.279 2.153 -39.779 1.00 80.12 93 GLN A CA 1
ATOM 676 C C . GLN A 1 93 ? 28.755 1.746 -39.903 1.00 80.12 93 GLN A C 1
ATOM 678 O O . GLN A 1 93 ? 29.642 2.484 -39.479 1.00 80.12 93 GLN A O 1
ATOM 683 N N . LEU A 1 94 ? 29.022 0.605 -40.545 1.00 79.44 94 LEU A N 1
ATOM 684 C CA . LEU A 1 94 ? 30.343 0.256 -41.071 1.00 79.44 94 LEU A CA 1
ATOM 685 C C . LEU A 1 94 ? 30.357 0.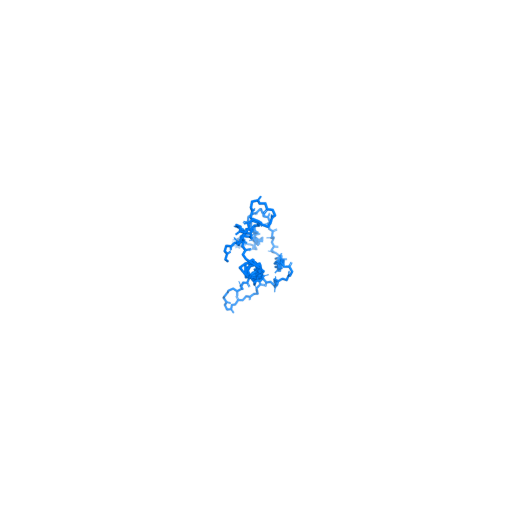576 -42.572 1.00 79.44 94 LEU A C 1
ATOM 687 O O . LEU A 1 94 ? 29.716 -0.118 -43.357 1.00 79.44 94 LEU A O 1
ATOM 691 N N . ILE A 1 95 ? 31.065 1.633 -42.976 1.00 85.19 95 ILE A N 1
ATOM 692 C CA . ILE A 1 95 ? 31.277 1.942 -44.397 1.00 85.19 95 ILE A CA 1
ATOM 693 C C . ILE A 1 95 ? 32.577 1.275 -44.837 1.00 85.19 95 ILE A C 1
ATOM 695 O O . ILE A 1 95 ? 33.662 1.690 -44.435 1.00 85.19 95 ILE A O 1
ATOM 699 N N . ILE A 1 96 ? 32.467 0.260 -45.692 1.00 85.62 96 ILE A N 1
ATOM 700 C CA . ILE A 1 96 ? 33.616 -0.320 -46.389 1.00 85.62 96 ILE A CA 1
ATOM 701 C C . ILE A 1 96 ? 33.706 0.366 -47.751 1.00 85.62 96 ILE A C 1
ATOM 703 O O . ILE A 1 96 ? 32.905 0.094 -48.643 1.00 85.62 96 ILE A O 1
ATOM 707 N N . VAL A 1 97 ? 34.670 1.272 -47.915 1.00 84.19 97 VAL A N 1
ATOM 708 C CA . VAL A 1 97 ? 35.010 1.843 -49.225 1.00 84.19 97 VAL A CA 1
ATOM 709 C C . VAL A 1 97 ? 36.152 1.037 -49.826 1.00 84.19 97 VAL A C 1
ATOM 711 O O . VAL A 1 97 ? 37.290 1.131 -49.373 1.00 84.19 97 VAL A O 1
ATOM 714 N N . ASN A 1 98 ? 35.841 0.249 -50.853 1.00 78.31 98 ASN A N 1
ATOM 715 C CA . ASN A 1 98 ? 36.851 -0.343 -51.717 1.00 78.31 98 ASN A CA 1
ATOM 716 C C . ASN A 1 98 ? 37.238 0.699 -52.776 1.00 78.31 98 ASN A C 1
ATOM 718 O O . ASN A 1 98 ? 36.378 1.154 -53.534 1.00 78.31 98 ASN A O 1
ATOM 722 N N . LYS A 1 99 ? 38.505 1.119 -52.797 1.00 72.25 99 LYS A N 1
ATOM 723 C CA . LYS A 1 99 ? 39.046 1.884 -53.923 1.00 72.25 99 LYS A CA 1
ATOM 724 C C . LYS A 1 99 ? 39.585 0.875 -54.928 1.00 72.25 99 LYS A C 1
ATOM 726 O O . LYS A 1 99 ? 40.563 0.198 -54.624 1.00 72.25 99 LYS A O 1
ATOM 731 N N . ASN A 1 100 ? 38.916 0.787 -56.077 1.00 64.75 100 ASN A N 1
ATOM 732 C CA . ASN A 1 100 ? 39.481 0.161 -57.272 1.00 64.75 100 ASN A CA 1
ATOM 733 C C . ASN A 1 100 ? 40.743 0.906 -57.712 1.00 64.75 100 ASN A C 1
ATOM 735 O O . ASN A 1 100 ? 40.737 2.158 -57.614 1.00 64.75 100 ASN A O 1
#

Organism: NCBI:txid408172

Foldseek 3Di:
DDQDDFFCDPDPPPPPTDDPVVNVVSVVVNVVVVVCVPPDFPFDDQDDDDDDAQFDDGPPNDTHGDDDDDDPQWDWDDDPPDIDTDGPPPPPDDDDDDDD

pLDDT: mean 88.17, std 9.46, range [56.59, 97.81]

Sequence (100 aa):
MTIQTINIGQIANDGTGDDLRAAFDKVNDNFVDLNTRFPNAATGENLGPTGGGIFESATNSKLSFKKIIGGDNITLVESLTGITLSTPSSLNQLIIVNKN

InterPro domains:
  IPR036240 Gp9-like superfamily [SSF50017] (3-88)

Secondary structure (DSSP, 8-state):
-PPPPP---SSTT-S-S--HHHHHHHHHHHHHHHHHHS-S-------SSSS--SEEEEETTEEEEPPP---TT-EEEE-SS-EEEE---S-S--------